Protein AF-A0A0R3SIW9-F1 (afdb_monomer_lite)

Foldseek 3Di:
DVVLVVVLVVLLLVLLVVLLVVQCVPPPQNVDSVSSSVVSVCLLVVVCPVSDDRDDPVSVVSSVVSSVVNVVSVCVVVVVVVVVVVVVVVVVVVVVVVVVCPVVVVVVVVVVVVVVCPDPPHPCPVSCVVVDPPDDDDDPPVVVVVVVVVVVVD

Radius of gyration: 38.05 Å; chains: 1; bounding box: 71×29×93 Å

Sequence (154 aa):
LFTTMYIGFLTLIFGSFLIFLVEKKDNRKIQSFADALWWGIITLCTVGYGDAVPKTWIGKIIAAFCAIAGISFFALPAGILGSGFALKVQQQQRQKHLIRRRVPAATLIQCMWRCYAADKKSTSVATWNIYRPQTFVEPVLVCKRLFYLYEFFL

InterPro domains:
  IPR003937 Potassium channel, voltage dependent, KCNQ [PTHR47735] (1-133)
  IPR013099 Potassium channel domain [PF07885] (9-82)

Secondary structure (DSSP, 8-state):
-HHHHHHHHHHHHHHHHHHHHHHTTT-TT--SHHHHHHHHHHHHTT----SS---SHHHHHHHHHHHHHHHHHHHHHHHHHHHHHHHHHHHHHHHHHHGGGHHHHHHHHHHHHHHHHTSTT---HHHHHTTS-SS---TTHHHHHHHHHHTT--

Organism: Hymenolepis diminuta (NCBI:txid6216)

pLDDT: mean 83.52, std 17.23, range [36.44, 97.31]

Structure (mmCIF, N/CA/C/O backbone):
data_AF-A0A0R3SIW9-F1
#
_entry.id   AF-A0A0R3SIW9-F1
#
loop_
_atom_site.group_PDB
_atom_site.id
_atom_site.type_symbol
_atom_site.label_atom_id
_atom_site.label_alt_id
_atom_site.label_comp_id
_atom_site.label_asym_id
_atom_site.label_entity_id
_atom_site.label_seq_id
_atom_site.pdbx_PDB_ins_code
_atom_site.Cartn_x
_atom_site.Cartn_y
_atom_site.Cartn_z
_atom_site.occupancy
_atom_site.B_iso_or_equiv
_atom_site.auth_seq_id
_atom_site.auth_comp_id
_atom_site.auth_asym_id
_atom_site.auth_atom_id
_atom_site.pdbx_PDB_model_num
ATOM 1 N N . LEU A 1 1 ? -3.052 -3.033 -9.993 1.00 90.25 1 LEU A N 1
ATOM 2 C CA . LEU A 1 1 ? -3.497 -1.751 -9.401 1.00 90.25 1 LEU A CA 1
ATOM 3 C C . LEU A 1 1 ? -4.997 -1.770 -9.119 1.00 90.25 1 LEU A C 1
ATOM 5 O O . LEU A 1 1 ? -5.355 -1.746 -7.954 1.00 90.25 1 LEU A O 1
ATOM 9 N N . PHE A 1 2 ? -5.868 -1.921 -10.125 1.00 92.50 2 PHE A N 1
ATOM 10 C CA . PHE A 1 2 ? -7.317 -2.047 -9.880 1.00 92.50 2 PHE A CA 1
ATOM 11 C C . PHE A 1 2 ? -7.685 -3.212 -8.950 1.00 92.50 2 PHE A C 1
ATOM 13 O O . PHE A 1 2 ? -8.472 -3.034 -8.032 1.00 92.50 2 PHE A O 1
ATOM 20 N N . THR A 1 3 ? -7.056 -4.377 -9.124 1.00 93.81 3 THR A N 1
ATOM 21 C CA . THR A 1 3 ? -7.268 -5.556 -8.267 1.00 93.81 3 THR A CA 1
ATOM 22 C C . THR A 1 3 ? -6.906 -5.304 -6.802 1.00 93.81 3 THR A C 1
ATOM 24 O O . THR A 1 3 ? -7.695 -5.595 -5.911 1.00 93.81 3 THR A O 1
ATOM 27 N N . THR A 1 4 ? -5.736 -4.715 -6.539 1.00 92.94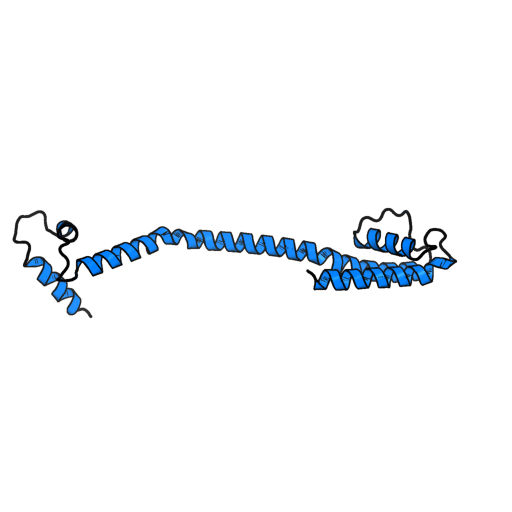 4 THR A N 1
ATOM 28 C CA . THR A 1 4 ? -5.272 -4.403 -5.178 1.00 92.94 4 THR A CA 1
ATOM 29 C C . THR A 1 4 ? -6.126 -3.316 -4.529 1.00 92.94 4 THR A C 1
ATOM 31 O O . THR A 1 4 ? -6.449 -3.429 -3.353 1.00 92.94 4 THR A O 1
ATOM 34 N N . MET A 1 5 ? -6.551 -2.303 -5.295 1.00 92.56 5 MET A N 1
ATOM 35 C CA . MET A 1 5 ? -7.478 -1.273 -4.809 1.00 92.56 5 MET A CA 1
ATOM 36 C C . MET A 1 5 ? -8.859 -1.852 -4.489 1.00 92.56 5 MET A C 1
ATOM 38 O O . MET A 1 5 ? -9.432 -1.510 -3.462 1.00 92.56 5 MET A O 1
ATOM 42 N N . TYR A 1 6 ? -9.370 -2.762 -5.322 1.00 95.38 6 TYR A N 1
ATOM 43 C CA . TYR A 1 6 ? -10.645 -3.438 -5.089 1.00 95.38 6 TYR A CA 1
ATOM 44 C C . TYR A 1 6 ? -10.618 -4.278 -3.803 1.00 95.38 6 TYR A C 1
ATOM 46 O O . TYR A 1 6 ? -11.473 -4.107 -2.938 1.00 95.38 6 TYR A O 1
ATOM 54 N N . ILE A 1 7 ? -9.595 -5.122 -3.628 1.00 95.38 7 ILE A N 1
ATOM 55 C CA . ILE A 1 7 ? -9.435 -5.951 -2.420 1.00 95.38 7 ILE A CA 1
ATOM 56 C C . ILE A 1 7 ? -9.215 -5.077 -1.174 1.00 95.38 7 ILE A C 1
ATOM 58 O O . ILE A 1 7 ? -9.797 -5.343 -0.120 1.00 95.38 7 ILE A O 1
ATOM 62 N N . GLY A 1 8 ? -8.420 -4.008 -1.292 1.00 95.00 8 GLY A N 1
ATOM 63 C CA . GLY A 1 8 ? -8.207 -3.045 -0.211 1.00 95.00 8 GLY A CA 1
ATOM 64 C C . GLY A 1 8 ? -9.506 -2.360 0.215 1.00 95.00 8 GLY A C 1
ATOM 65 O O . GLY A 1 8 ? -9.788 -2.272 1.408 1.00 95.00 8 GLY A O 1
ATOM 66 N N . PHE A 1 9 ? -10.336 -1.940 -0.743 1.00 95.19 9 PHE A N 1
ATOM 67 C CA . PHE A 1 9 ? -11.628 -1.316 -0.458 1.00 95.19 9 PHE A CA 1
ATOM 68 C C . PHE A 1 9 ? -12.612 -2.292 0.201 1.00 95.19 9 PHE A C 1
ATOM 70 O O . PHE A 1 9 ? -13.271 -1.932 1.172 1.00 95.19 9 PHE A O 1
ATOM 77 N N . LEU A 1 10 ? -12.668 -3.549 -0.253 1.00 95.94 10 LEU A N 1
ATOM 78 C CA . LEU A 1 10 ? -13.471 -4.586 0.408 1.00 95.94 10 LEU A CA 1
ATOM 79 C C . LEU A 1 10 ? -13.019 -4.828 1.854 1.00 95.94 10 LEU A C 1
ATOM 81 O O . LEU A 1 10 ? -13.854 -4.898 2.754 1.00 95.94 10 LEU A O 1
ATOM 85 N N . THR A 1 11 ? -11.705 -4.903 2.081 1.00 95.38 11 THR A N 1
ATOM 86 C CA . THR A 1 11 ? -11.123 -5.071 3.423 1.00 95.38 11 THR A CA 1
ATOM 87 C C . THR A 1 11 ? -11.463 -3.887 4.329 1.00 95.38 11 THR A C 1
ATOM 89 O O . THR A 1 11 ? -11.788 -4.093 5.495 1.00 95.38 11 THR A O 1
ATOM 92 N N . LEU A 1 12 ? -11.447 -2.661 3.796 1.00 96.12 12 LEU A N 1
ATOM 93 C CA . LEU A 1 12 ? -11.836 -1.445 4.513 1.00 96.12 12 LEU A CA 1
ATOM 94 C C . LEU A 1 12 ? -13.293 -1.513 4.968 1.00 96.12 12 LEU A C 1
ATOM 96 O O . LEU A 1 12 ? -13.568 -1.389 6.159 1.00 96.12 12 LEU A O 1
ATOM 100 N N . ILE A 1 13 ? -14.222 -1.748 4.038 1.00 97.06 13 ILE A N 1
ATOM 101 C CA . ILE A 1 13 ? -15.656 -1.775 4.348 1.00 97.06 13 ILE A CA 1
ATOM 102 C C . ILE A 1 13 ? -15.975 -2.900 5.339 1.00 97.06 13 ILE A C 1
ATOM 104 O O . ILE A 1 13 ? -16.675 -2.671 6.326 1.00 97.06 13 ILE A O 1
ATOM 108 N N . PHE A 1 14 ? -15.426 -4.096 5.115 1.00 96.81 14 PHE A N 1
ATOM 109 C CA . PHE A 1 14 ? -15.643 -5.244 5.992 1.00 96.81 14 PHE A CA 1
ATOM 110 C C . PHE A 1 14 ? -15.018 -5.043 7.382 1.00 96.81 14 PHE A C 1
ATOM 112 O O . PHE A 1 14 ? -15.686 -5.257 8.392 1.00 96.81 14 PHE A O 1
ATOM 119 N N . GLY A 1 15 ? -13.771 -4.570 7.455 1.00 95.94 15 GLY A N 1
ATOM 120 C CA . GLY A 1 15 ? -13.075 -4.310 8.717 1.00 95.94 15 GLY A CA 1
ATOM 121 C C . GLY A 1 15 ? -13.753 -3.221 9.551 1.00 95.94 15 GLY A C 1
ATOM 122 O O . GLY A 1 15 ? -13.984 -3.414 10.746 1.00 95.94 15 GLY A O 1
ATOM 123 N N . SER A 1 16 ? -14.158 -2.112 8.924 1.00 96.81 16 SER A N 1
ATOM 124 C CA . SER A 1 16 ? -14.924 -1.050 9.587 1.00 96.81 16 SER A CA 1
ATOM 125 C C . SER A 1 16 ? -16.289 -1.536 10.072 1.00 96.81 16 SER A C 1
ATOM 127 O O . SER A 1 16 ? -16.717 -1.155 11.160 1.00 96.81 16 SER A O 1
ATOM 129 N N . PHE A 1 17 ? -16.960 -2.415 9.323 1.00 97.19 17 PHE A N 1
ATOM 130 C CA . PHE A 1 17 ? -18.225 -3.005 9.757 1.00 97.19 17 PHE A CA 1
ATOM 131 C C . PHE A 1 17 ? -18.054 -3.911 10.985 1.00 97.19 17 PHE A C 1
ATOM 133 O O . PHE A 1 17 ? -18.813 -3.783 11.945 1.00 97.19 17 PHE A O 1
ATOM 140 N N . LEU A 1 18 ? -17.033 -4.776 11.006 1.00 96.69 18 LEU A N 1
ATOM 141 C CA . LEU A 1 18 ? -16.744 -5.620 12.171 1.00 96.69 18 LEU A CA 1
ATOM 142 C C . LEU A 1 18 ? -16.425 -4.789 13.419 1.00 96.69 18 LEU A C 1
ATOM 144 O O . LEU A 1 18 ? -16.939 -5.074 14.501 1.00 96.69 18 LEU A O 1
ATOM 148 N N . ILE A 1 19 ? -15.619 -3.737 13.268 1.00 96.62 19 ILE A N 1
ATOM 149 C CA . ILE A 1 19 ? -15.278 -2.838 14.375 1.00 96.62 19 ILE A CA 1
ATOM 150 C C . ILE A 1 19 ? -16.502 -2.078 14.865 1.00 96.62 19 ILE A C 1
ATOM 152 O O . ILE A 1 19 ? -16.707 -1.991 16.072 1.00 96.62 19 ILE A O 1
ATOM 156 N N . PHE A 1 20 ? -17.358 -1.605 13.961 1.00 96.75 20 PHE A N 1
ATOM 157 C CA . PHE A 1 20 ? -18.630 -1.002 14.335 1.00 96.75 20 PHE A CA 1
ATOM 158 C C . PHE A 1 20 ? -19.483 -1.959 15.180 1.00 96.75 20 PHE A C 1
ATOM 160 O O . PHE A 1 20 ? -19.964 -1.563 16.237 1.00 96.75 20 PHE A O 1
ATOM 167 N N . LEU A 1 21 ? -19.639 -3.223 14.771 1.00 95.88 21 LEU A N 1
ATOM 168 C CA . LEU A 1 21 ? -20.452 -4.190 15.517 1.00 95.88 21 LEU A CA 1
ATOM 169 C C . LEU A 1 21 ? -19.932 -4.447 16.935 1.00 95.88 21 LEU A C 1
ATOM 171 O O . LEU A 1 21 ? -20.734 -4.573 17.862 1.00 95.88 21 LEU A O 1
ATOM 175 N N . VAL A 1 22 ? -18.611 -4.519 17.100 1.00 95.88 22 VAL A N 1
ATOM 176 C CA . VAL A 1 22 ? -17.983 -4.816 18.394 1.00 95.88 22 VAL A CA 1
ATOM 177 C C . VAL A 1 22 ? -17.916 -3.579 19.292 1.00 95.88 22 VAL A C 1
ATOM 179 O O . VAL A 1 22 ? -18.150 -3.680 20.490 1.00 95.88 22 VAL A O 1
ATOM 182 N N . GLU A 1 23 ? -17.638 -2.402 18.736 1.00 95.06 23 GLU A N 1
ATOM 183 C CA . GLU A 1 23 ? -17.366 -1.194 19.523 1.00 95.06 23 GLU A CA 1
ATOM 184 C C . GLU A 1 23 ? -18.599 -0.314 19.762 1.00 95.06 23 GLU A C 1
ATOM 186 O O . GLU A 1 23 ? -18.581 0.487 20.696 1.00 95.06 23 GLU A O 1
ATOM 191 N N . LYS A 1 24 ? -19.688 -0.465 18.990 1.00 93.81 24 LYS A N 1
ATOM 192 C CA . LYS A 1 24 ? -20.868 0.423 19.064 1.00 93.81 24 LYS A CA 1
ATOM 193 C C . LYS A 1 24 ? -21.449 0.577 20.473 1.00 93.81 24 LYS A C 1
ATOM 195 O O . LYS A 1 24 ? -21.999 1.628 20.794 1.00 93.81 24 LYS A O 1
ATOM 200 N N . LYS A 1 25 ? -21.384 -0.470 21.303 1.00 90.56 25 LYS A N 1
ATOM 201 C CA . LYS A 1 25 ? -21.956 -0.458 22.661 1.00 90.56 25 LYS A CA 1
ATOM 202 C C . LYS A 1 25 ? -21.014 0.149 23.702 1.00 90.56 25 LYS A C 1
ATOM 204 O O . LYS A 1 25 ? -21.476 0.859 24.590 1.00 90.56 25 LYS A O 1
ATOM 209 N N . ASP A 1 26 ? -19.714 -0.095 23.568 1.00 90.44 26 ASP A N 1
ATOM 210 C CA . ASP A 1 26 ? -18.721 0.223 24.601 1.00 90.44 26 ASP A CA 1
ATOM 211 C C . ASP A 1 26 ? -17.944 1.520 24.315 1.00 90.44 26 ASP A C 1
ATOM 213 O O . ASP A 1 26 ? -17.284 2.082 25.197 1.00 90.44 26 ASP A O 1
ATOM 217 N N . ASN A 1 27 ? -18.019 2.038 23.086 1.00 92.19 27 ASN A N 1
ATOM 218 C CA . A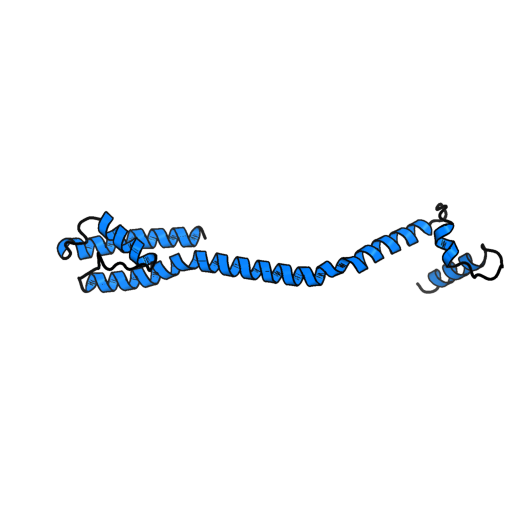SN A 1 27 ? -17.194 3.145 22.631 1.00 92.19 27 ASN A CA 1
ATOM 219 C C . ASN A 1 27 ? -18.015 4.330 22.120 1.00 92.19 27 ASN A C 1
ATOM 221 O O . ASN A 1 27 ? -18.499 4.356 20.993 1.00 92.19 27 ASN A O 1
ATOM 225 N N . ARG A 1 28 ? -18.071 5.399 22.923 1.00 91.75 28 ARG A N 1
ATOM 226 C CA . ARG A 1 28 ? -18.756 6.648 22.543 1.00 91.75 28 ARG A CA 1
ATOM 227 C C . ARG A 1 28 ? -18.156 7.352 21.322 1.00 91.75 28 ARG A C 1
ATOM 229 O O . ARG A 1 28 ? -18.799 8.250 20.802 1.00 91.75 28 ARG A O 1
ATOM 236 N N . LYS A 1 29 ? -16.943 6.988 20.895 1.00 92.88 29 LYS A N 1
ATOM 237 C CA . LYS A 1 29 ? -16.294 7.577 19.715 1.00 92.88 29 LYS A CA 1
ATOM 238 C C . LYS A 1 29 ? -16.622 6.846 18.410 1.00 92.88 29 LYS A C 1
ATOM 240 O O . LYS A 1 29 ? -16.299 7.355 17.349 1.00 92.88 29 LYS A O 1
ATOM 245 N N . ILE A 1 30 ? -17.226 5.659 18.492 1.00 93.75 30 ILE A N 1
ATOM 246 C CA . ILE A 1 30 ? -17.620 4.841 17.340 1.00 93.75 30 ILE A CA 1
ATOM 247 C C . ILE A 1 30 ? -19.112 4.527 17.504 1.00 93.75 30 ILE A C 1
ATOM 249 O O . ILE A 1 30 ? -19.480 3.443 17.952 1.00 93.75 30 ILE A O 1
ATOM 253 N N . GLN A 1 31 ? -19.983 5.497 17.207 1.00 92.06 31 GLN A N 1
ATOM 254 C CA . GLN A 1 31 ? -21.437 5.339 17.392 1.00 92.06 31 GLN A CA 1
ATOM 255 C C . GLN A 1 31 ? -22.172 5.043 16.090 1.00 92.06 31 GLN A C 1
ATOM 257 O O . GLN A 1 31 ? -23.199 4.356 16.093 1.00 92.06 31 GLN A O 1
ATOM 262 N N . SER A 1 32 ? -21.645 5.546 14.979 1.00 95.00 32 SER A N 1
ATOM 263 C CA . SER A 1 32 ? -22.166 5.337 13.638 1.00 95.00 32 SER A CA 1
ATOM 264 C C . SER A 1 32 ? -21.203 4.498 12.797 1.00 95.00 32 SER A C 1
ATOM 266 O O . SER A 1 32 ? -20.010 4.386 13.086 1.00 95.00 32 SER A O 1
ATOM 268 N N . PHE A 1 33 ? -21.720 3.911 11.716 1.00 95.81 33 PHE A N 1
ATOM 269 C CA . PHE A 1 33 ? -20.868 3.234 10.739 1.00 95.81 33 PHE A CA 1
ATOM 270 C C . PHE A 1 33 ? -19.875 4.209 10.082 1.00 95.81 33 PHE A C 1
ATOM 272 O O . PHE A 1 33 ? -18.754 3.817 9.771 1.00 95.81 33 PHE A O 1
ATOM 279 N N . ALA A 1 34 ? -20.251 5.485 9.932 1.00 96.69 34 ALA A N 1
ATOM 280 C CA . ALA A 1 34 ? -19.373 6.519 9.393 1.00 96.69 34 ALA A CA 1
ATOM 281 C C . ALA A 1 34 ? -18.132 6.743 10.276 1.00 96.69 34 ALA A C 1
ATOM 283 O O . ALA A 1 34 ? -17.032 6.856 9.743 1.00 96.69 34 ALA A O 1
ATOM 284 N N . ASP A 1 35 ? -18.277 6.703 11.605 1.00 95.88 35 ASP A N 1
ATOM 285 C CA . ASP A 1 35 ? -17.149 6.847 12.541 1.00 95.88 35 ASP A CA 1
ATOM 286 C C . ASP A 1 35 ? -16.172 5.665 12.435 1.00 95.88 35 ASP A C 1
ATOM 288 O O . ASP A 1 35 ? -14.952 5.833 12.442 1.00 95.88 35 ASP A O 1
ATOM 292 N N . ALA A 1 36 ? -16.703 4.446 12.289 1.00 96.19 36 ALA A N 1
ATOM 293 C CA . ALA A 1 36 ? -15.886 3.249 12.089 1.00 96.19 36 ALA A CA 1
ATOM 294 C C . ALA A 1 36 ? -15.188 3.243 10.718 1.00 96.19 36 ALA A C 1
ATOM 296 O O . ALA A 1 36 ? -14.075 2.727 10.574 1.00 96.19 36 ALA A O 1
ATOM 297 N N . LEU A 1 37 ? -15.835 3.816 9.701 1.00 97.00 37 LEU A N 1
ATOM 298 C CA . LEU A 1 37 ? -15.275 3.982 8.363 1.00 97.00 37 LEU A CA 1
ATOM 299 C C . LEU A 1 37 ? -14.163 5.038 8.356 1.00 97.00 37 LEU A C 1
ATOM 301 O O . LEU A 1 37 ? -13.108 4.799 7.770 1.00 97.00 37 LEU A O 1
ATOM 305 N N . TRP A 1 38 ? -14.343 6.144 9.083 1.00 96.94 38 TRP A N 1
ATOM 306 C CA . TRP A 1 38 ? -13.299 7.142 9.328 1.00 96.94 38 TRP A CA 1
ATOM 307 C C . TRP A 1 38 ? -12.072 6.524 10.004 1.00 96.94 38 TRP A C 1
ATOM 309 O O . TRP A 1 38 ? -10.958 6.641 9.488 1.00 96.94 38 TRP A O 1
ATOM 319 N N . TRP A 1 39 ? -12.278 5.777 11.094 1.00 96.44 39 TRP A N 1
ATOM 320 C CA . TRP A 1 39 ? -11.202 5.039 11.757 1.00 96.44 39 TRP A CA 1
ATOM 321 C C . TRP A 1 39 ? -10.476 4.085 10.794 1.00 96.44 39 TRP A C 1
ATOM 323 O O . TRP A 1 39 ? -9.242 4.046 10.772 1.00 96.44 39 TRP A O 1
ATOM 333 N N . GLY A 1 40 ? -11.229 3.349 9.970 1.00 96.12 40 GLY A N 1
ATOM 334 C CA . GLY A 1 40 ? -10.687 2.424 8.976 1.00 96.12 40 GLY A CA 1
ATOM 335 C C . GLY A 1 40 ? -9.797 3.126 7.950 1.00 96.12 40 GLY A C 1
ATOM 336 O O . GLY A 1 40 ? -8.668 2.694 7.733 1.00 96.12 40 GLY A O 1
ATOM 337 N N . ILE A 1 41 ? -10.251 4.245 7.375 1.00 96.31 41 ILE A N 1
ATOM 338 C CA . ILE A 1 41 ? -9.467 5.045 6.416 1.00 96.31 41 ILE A CA 1
ATOM 339 C C . ILE A 1 41 ? -8.162 5.539 7.053 1.00 96.31 41 ILE A C 1
ATOM 341 O O . ILE A 1 41 ? -7.086 5.325 6.498 1.00 96.31 41 ILE A O 1
ATOM 345 N N . ILE A 1 42 ? -8.240 6.171 8.227 1.00 96.31 42 ILE A N 1
ATOM 346 C CA . ILE A 1 42 ? -7.075 6.745 8.920 1.00 96.31 42 ILE A CA 1
ATOM 347 C C . ILE A 1 42 ? -6.065 5.668 9.330 1.00 96.31 42 ILE A C 1
ATOM 349 O O . ILE A 1 42 ? -4.855 5.904 9.276 1.00 96.31 42 ILE A O 1
ATOM 353 N N . THR A 1 43 ? -6.543 4.477 9.688 1.00 95.19 43 THR A N 1
ATOM 354 C CA . THR A 1 43 ? -5.694 3.330 10.038 1.00 95.19 43 THR A CA 1
ATOM 355 C C . THR A 1 43 ? -5.034 2.717 8.802 1.00 95.19 43 THR A C 1
ATOM 357 O O . THR A 1 43 ? -3.827 2.484 8.806 1.00 95.19 43 THR A O 1
ATOM 360 N N . LEU A 1 44 ? -5.788 2.494 7.722 1.00 93.81 44 LEU A N 1
ATOM 361 C CA . LEU A 1 44 ? -5.277 1.883 6.488 1.00 93.81 44 LEU A CA 1
ATOM 362 C C . LEU A 1 44 ? -4.298 2.780 5.737 1.00 93.81 44 LEU A C 1
ATOM 364 O O . LEU A 1 44 ? -3.325 2.289 5.170 1.00 93.81 44 LEU A O 1
ATOM 368 N N . CYS A 1 45 ? -4.521 4.092 5.780 1.00 93.31 45 CYS A N 1
ATOM 369 C CA . CYS A 1 45 ? -3.585 5.083 5.260 1.00 93.31 45 CYS A CA 1
ATOM 370 C C . CYS A 1 45 ? -2.387 5.317 6.193 1.00 93.31 45 CYS A C 1
ATOM 372 O O . CYS A 1 45 ? -1.561 6.181 5.907 1.00 93.31 45 CYS A O 1
ATOM 374 N N . THR A 1 46 ? -2.275 4.582 7.306 1.00 94.62 46 THR A N 1
ATOM 375 C CA . THR A 1 46 ? -1.195 4.707 8.300 1.00 94.62 46 THR A CA 1
ATOM 376 C C . THR A 1 46 ? -1.048 6.116 8.895 1.00 94.62 46 THR A C 1
ATOM 378 O O . THR A 1 46 ? 0.027 6.485 9.355 1.00 94.62 46 THR A O 1
ATOM 381 N N . VAL A 1 47 ? -2.128 6.910 8.902 1.00 96.06 47 VAL A N 1
ATOM 382 C CA . VAL A 1 47 ? -2.139 8.279 9.449 1.00 96.06 47 VAL A CA 1
ATOM 383 C C . VAL A 1 47 ? -2.250 8.243 10.973 1.00 96.06 47 VAL A C 1
ATOM 385 O O . VAL A 1 47 ? -1.454 8.866 11.665 1.00 96.06 47 VAL A O 1
ATOM 388 N N . GLY A 1 48 ? -3.224 7.491 11.499 1.00 95.00 48 GLY A N 1
ATOM 389 C CA . GLY A 1 48 ? -3.324 7.185 12.929 1.00 95.00 48 GLY A CA 1
ATOM 390 C C . GLY A 1 48 ? -3.514 8.385 13.868 1.00 95.00 48 GLY A C 1
ATOM 391 O O . GLY A 1 48 ? -2.799 8.484 14.858 1.00 95.00 48 GLY A O 1
ATOM 392 N N . TYR A 1 49 ? -4.495 9.263 13.620 1.00 95.31 49 TYR A N 1
ATOM 393 C CA . TYR A 1 49 ? -4.757 10.431 14.485 1.00 95.31 49 TYR A CA 1
ATOM 394 C C . TYR A 1 49 ? -5.038 10.091 15.959 1.00 95.31 49 TYR A C 1
ATOM 396 O O . TYR A 1 49 ? -4.783 10.912 16.838 1.00 95.31 49 TYR A O 1
ATOM 404 N N . GLY A 1 50 ? -5.572 8.897 16.244 1.00 93.50 50 GLY A N 1
ATOM 405 C CA . GLY A 1 50 ? -5.892 8.457 17.608 1.00 93.50 50 GLY A CA 1
ATOM 406 C C . GLY A 1 50 ? -7.150 9.105 18.203 1.00 93.50 50 GLY A C 1
ATOM 407 O O . GLY A 1 50 ? -7.459 8.914 19.382 1.00 93.50 50 GLY A O 1
ATOM 408 N N . ASP A 1 51 ? -7.903 9.848 17.394 1.00 93.81 51 ASP A N 1
ATOM 409 C CA . ASP A 1 51 ? -9.174 10.466 17.748 1.00 93.81 51 ASP A CA 1
ATOM 410 C C . ASP A 1 51 ? -10.238 9.407 18.044 1.00 93.81 51 ASP A C 1
ATOM 412 O O . ASP A 1 51 ? -10.845 9.477 19.109 1.00 93.81 51 ASP A O 1
ATOM 416 N N . ALA A 1 52 ? -10.389 8.383 17.205 1.00 92.69 52 ALA A N 1
ATOM 417 C CA . ALA A 1 52 ? -11.217 7.202 17.450 1.00 92.69 52 ALA A CA 1
ATOM 418 C C . ALA A 1 52 ? -10.342 5.940 17.437 1.00 92.69 52 ALA A C 1
ATOM 420 O O . ALA A 1 52 ? -9.525 5.763 16.543 1.00 92.69 52 ALA A O 1
ATOM 421 N N . VAL A 1 53 ? -10.488 5.063 18.435 1.00 94.81 53 VAL A N 1
ATOM 422 C CA . VAL A 1 53 ? -9.737 3.797 18.534 1.00 94.81 53 VAL A CA 1
ATOM 423 C C . VAL A 1 53 ? -10.590 2.720 19.206 1.00 94.81 53 VAL A C 1
ATOM 425 O O . VAL A 1 53 ? -11.331 3.060 20.137 1.00 94.81 53 VAL A O 1
ATOM 428 N N . PRO A 1 54 ? -10.490 1.443 18.790 1.00 94.44 54 PRO A N 1
ATOM 429 C CA . PRO A 1 54 ? -11.186 0.344 19.448 1.00 94.44 54 PRO A CA 1
ATOM 430 C C . PRO A 1 54 ? -10.666 0.149 20.878 1.00 94.44 54 PRO A C 1
ATOM 432 O O . PRO A 1 54 ? -9.456 0.086 21.125 1.00 94.44 54 PRO A O 1
ATOM 435 N N . LYS A 1 55 ? -11.585 0.077 21.840 1.00 94.12 55 LYS A N 1
ATOM 436 C CA . LYS A 1 55 ? -11.273 -0.048 23.268 1.00 94.12 55 LYS A CA 1
ATOM 437 C C . LYS A 1 55 ? -11.413 -1.478 23.765 1.00 94.12 55 LYS A C 1
ATOM 439 O O . LYS A 1 55 ? -10.641 -1.878 24.640 1.00 94.12 55 LYS A O 1
ATOM 444 N N . THR A 1 56 ? -12.359 -2.232 23.216 1.00 95.81 56 THR A N 1
ATOM 445 C CA . THR A 1 56 ? -12.634 -3.606 23.632 1.00 95.81 56 THR A CA 1
ATOM 446 C C . THR A 1 56 ? -11.473 -4.524 23.253 1.00 95.81 56 THR A C 1
ATOM 448 O O . THR A 1 56 ? -10.773 -4.313 22.260 1.00 95.81 56 THR A O 1
ATOM 451 N N . TRP A 1 57 ? -11.250 -5.572 24.048 1.00 95.50 57 TRP A N 1
ATOM 452 C CA . TRP A 1 57 ? -10.202 -6.556 23.762 1.00 95.50 57 TRP A CA 1
ATOM 453 C C . TRP A 1 57 ? -10.420 -7.246 22.408 1.00 95.50 57 TRP A C 1
ATOM 455 O O . TRP A 1 57 ? -9.500 -7.364 21.602 1.00 95.50 57 TRP A O 1
ATOM 465 N N . ILE A 1 58 ? -11.669 -7.626 22.128 1.00 95.50 58 ILE A N 1
ATOM 466 C CA . ILE A 1 58 ? -12.071 -8.275 20.876 1.00 95.50 58 ILE A CA 1
ATOM 467 C C . ILE A 1 58 ? -11.882 -7.318 19.691 1.00 95.50 58 ILE A C 1
ATOM 469 O O . ILE A 1 58 ? -11.315 -7.709 18.670 1.00 95.50 58 ILE A O 1
ATOM 473 N N . GLY A 1 59 ? -12.281 -6.051 19.842 1.00 95.50 59 GLY A N 1
ATOM 474 C CA . GLY A 1 59 ? -12.108 -5.021 18.820 1.00 95.50 59 GLY A CA 1
ATOM 475 C C . GLY A 1 59 ? -10.640 -4.792 18.474 1.00 95.50 59 GLY A C 1
ATOM 476 O O . GLY A 1 59 ? -10.303 -4.681 17.300 1.00 95.50 59 GLY A O 1
ATOM 477 N N . LYS A 1 60 ? -9.739 -4.814 19.463 1.00 96.12 60 LYS A N 1
ATOM 478 C CA . LYS A 1 60 ? -8.289 -4.698 19.231 1.00 96.12 60 LYS A CA 1
ATOM 479 C C . LYS A 1 60 ? -7.714 -5.868 18.434 1.00 96.12 60 LYS A C 1
ATOM 481 O O . LYS A 1 60 ? -6.899 -5.636 17.546 1.00 96.12 60 LYS A O 1
ATOM 486 N N . ILE A 1 61 ? -8.145 -7.100 18.712 1.00 97.31 61 ILE A N 1
ATOM 487 C CA . ILE A 1 61 ? -7.702 -8.281 17.954 1.00 97.31 61 ILE A CA 1
ATOM 488 C C . ILE A 1 61 ? -8.159 -8.170 16.496 1.00 97.31 61 ILE A C 1
ATOM 490 O O . ILE A 1 61 ? -7.347 -8.301 15.581 1.00 97.31 61 ILE A O 1
ATOM 494 N N . ILE A 1 62 ? -9.441 -7.869 16.272 1.00 95.62 62 ILE A N 1
ATOM 495 C CA . ILE A 1 62 ? -9.998 -7.706 14.922 1.00 95.62 62 ILE A CA 1
ATOM 496 C C . ILE A 1 62 ? -9.296 -6.563 14.184 1.00 95.62 62 ILE A C 1
ATOM 498 O O . ILE A 1 62 ? -8.901 -6.727 13.029 1.00 95.62 62 ILE A O 1
ATOM 502 N N . ALA A 1 63 ? -9.096 -5.429 14.858 1.00 95.38 63 ALA A N 1
ATOM 503 C CA . ALA A 1 63 ? -8.404 -4.277 14.302 1.00 95.38 63 ALA A CA 1
ATOM 504 C C . ALA A 1 63 ? -6.969 -4.611 13.897 1.00 95.38 63 ALA A C 1
ATOM 506 O O . ALA A 1 63 ? -6.550 -4.202 12.819 1.00 95.38 63 ALA A O 1
ATOM 507 N N . ALA A 1 64 ? -6.234 -5.378 14.707 1.00 96.25 64 ALA A N 1
ATOM 508 C CA . ALA A 1 64 ? -4.869 -5.785 14.389 1.00 96.25 64 ALA A CA 1
ATOM 509 C C . ALA A 1 64 ? -4.811 -6.637 13.110 1.00 96.25 64 ALA A C 1
ATOM 511 O O . ALA A 1 64 ? -4.030 -6.334 12.208 1.00 96.25 64 ALA A O 1
ATOM 512 N N . PHE A 1 65 ? -5.680 -7.647 12.981 1.00 95.44 65 PHE A N 1
ATOM 513 C CA . PHE A 1 65 ? -5.752 -8.463 11.763 1.00 95.44 65 PHE A CA 1
ATOM 514 C C . PHE A 1 65 ? -6.164 -7.639 10.536 1.00 95.44 65 PHE A C 1
ATOM 516 O O . PHE A 1 65 ? -5.536 -7.750 9.480 1.00 95.44 65 PHE A O 1
ATOM 523 N N . CYS A 1 66 ? -7.176 -6.776 10.676 1.00 94.44 66 CYS A N 1
ATOM 524 C CA . CYS A 1 66 ? -7.633 -5.907 9.590 1.00 94.44 66 CYS A CA 1
ATOM 525 C C . CYS A 1 66 ? -6.557 -4.896 9.171 1.00 94.44 66 CYS A C 1
ATOM 527 O O . CYS A 1 66 ? -6.395 -4.649 7.978 1.00 94.44 66 CYS A O 1
ATOM 529 N N . ALA A 1 67 ? -5.801 -4.341 10.123 1.00 94.50 67 ALA A N 1
ATOM 530 C CA . ALA A 1 67 ? -4.718 -3.403 9.850 1.00 94.50 67 ALA A CA 1
ATOM 531 C C . ALA A 1 67 ? -3.582 -4.081 9.078 1.00 94.50 67 ALA A C 1
ATOM 533 O O . ALA A 1 67 ? -3.168 -3.565 8.044 1.00 94.50 67 ALA A O 1
ATOM 534 N N . ILE A 1 68 ? -3.128 -5.263 9.513 1.00 95.00 68 ILE A N 1
ATOM 535 C CA . ILE A 1 68 ? -2.069 -6.011 8.814 1.00 95.00 68 ILE A CA 1
ATOM 536 C C . ILE A 1 68 ? -2.492 -6.320 7.373 1.00 95.00 68 ILE A C 1
ATOM 538 O O . ILE A 1 68 ? -1.744 -6.040 6.432 1.00 95.00 68 ILE A O 1
ATOM 542 N N . ALA A 1 69 ? -3.703 -6.855 7.188 1.00 93.44 69 ALA A N 1
ATOM 543 C CA . ALA A 1 69 ? -4.207 -7.196 5.863 1.00 93.44 69 ALA A CA 1
ATOM 544 C C . ALA A 1 69 ? -4.380 -5.944 4.987 1.00 93.44 69 ALA A C 1
ATOM 546 O O . ALA A 1 69 ? -3.875 -5.877 3.867 1.00 93.44 69 ALA A O 1
ATOM 547 N N . GLY A 1 70 ? -5.069 -4.928 5.498 1.00 92.88 70 GLY A N 1
ATOM 548 C CA . GLY A 1 70 ? -5.450 -3.771 4.706 1.00 92.88 70 GLY A CA 1
ATOM 549 C C . GLY A 1 70 ? -4.293 -2.821 4.383 1.00 92.88 70 GLY A C 1
ATOM 550 O O . GLY A 1 70 ? -4.220 -2.353 3.246 1.00 92.88 70 GLY A O 1
ATOM 551 N N . ILE A 1 71 ? -3.349 -2.598 5.309 1.00 95.25 71 ILE A N 1
ATOM 552 C CA . ILE A 1 71 ? -2.126 -1.815 5.038 1.00 95.25 71 ILE A CA 1
ATOM 553 C C . ILE A 1 71 ? -1.314 -2.490 3.928 1.00 95.25 71 ILE A C 1
ATOM 555 O O . ILE A 1 71 ? -0.856 -1.818 3.003 1.00 95.25 71 ILE A O 1
ATOM 559 N N . SER A 1 72 ? -1.202 -3.824 3.958 1.00 94.19 72 SER A N 1
ATOM 560 C CA . SER A 1 72 ? -0.506 -4.578 2.911 1.00 94.19 72 SER A CA 1
ATOM 561 C C . SER A 1 72 ? -1.104 -4.300 1.528 1.00 94.19 72 SER A C 1
ATOM 563 O O . SER A 1 72 ? -0.370 -3.981 0.595 1.00 94.19 72 SER A O 1
ATOM 565 N N . PHE A 1 73 ? -2.434 -4.339 1.380 1.00 93.19 73 PHE A N 1
ATOM 566 C CA . PHE A 1 73 ? -3.083 -4.075 0.090 1.00 93.19 73 PHE A CA 1
ATOM 567 C C . PHE A 1 73 ? -3.010 -2.608 -0.353 1.00 93.19 73 PHE A C 1
ATOM 569 O O . PHE A 1 73 ? -2.854 -2.354 -1.550 1.00 93.19 73 PHE A O 1
ATOM 576 N N . PHE A 1 74 ? -3.082 -1.652 0.577 1.00 91.50 74 PHE A N 1
ATOM 577 C CA . PHE A 1 74 ? -2.977 -0.219 0.269 1.00 91.50 74 PHE A CA 1
ATOM 578 C C . PHE A 1 74 ? -1.548 0.227 -0.075 1.00 91.50 74 PHE A C 1
ATOM 580 O O . PHE A 1 74 ? -1.378 1.175 -0.841 1.00 91.50 74 PHE A O 1
ATOM 587 N N . ALA A 1 75 ? -0.521 -0.481 0.403 1.00 93.62 75 ALA A N 1
ATOM 588 C CA . ALA A 1 75 ? 0.876 -0.211 0.056 1.00 93.62 75 ALA A CA 1
ATOM 589 C C . ALA A 1 75 ? 1.262 -0.707 -1.356 1.00 93.62 75 ALA A C 1
ATOM 591 O O . ALA A 1 75 ? 2.141 -0.133 -2.009 1.00 93.62 75 ALA A O 1
ATOM 592 N N . LEU A 1 76 ? 0.598 -1.752 -1.869 1.00 94.50 76 LEU A N 1
ATOM 593 C CA . LEU A 1 76 ? 0.939 -2.374 -3.157 1.00 94.50 76 LEU A CA 1
ATOM 594 C C . LEU A 1 76 ? 0.866 -1.430 -4.371 1.00 94.50 76 LEU A C 1
ATOM 596 O O . LEU A 1 76 ? 1.782 -1.491 -5.189 1.00 94.50 76 LEU A O 1
ATOM 600 N N . PRO A 1 77 ? -0.148 -0.557 -4.546 1.00 92.19 77 PRO A N 1
ATOM 601 C CA . PRO A 1 77 ? -0.180 0.393 -5.657 1.00 92.19 77 PRO A CA 1
ATOM 602 C C . PRO A 1 77 ? 1.085 1.253 -5.758 1.00 92.19 77 PRO A C 1
ATOM 604 O O . PRO A 1 77 ? 1.651 1.368 -6.845 1.00 92.19 77 PRO A O 1
ATOM 607 N N . ALA A 1 78 ? 1.565 1.792 -4.633 1.00 93.12 78 ALA A N 1
ATOM 608 C CA . ALA A 1 78 ? 2.794 2.581 -4.594 1.00 93.12 78 ALA A CA 1
ATOM 609 C C . ALA A 1 78 ? 4.021 1.727 -4.962 1.00 93.12 78 ALA A C 1
ATOM 611 O O . ALA A 1 78 ? 4.840 2.146 -5.781 1.00 93.12 78 ALA A O 1
ATOM 612 N N . GLY A 1 79 ? 4.109 0.498 -4.439 1.00 94.94 79 GLY A N 1
ATOM 613 C CA . GLY A 1 79 ? 5.191 -0.440 -4.762 1.00 94.94 79 GLY A CA 1
ATOM 614 C C . GLY A 1 79 ? 5.215 -0.879 -6.233 1.00 94.94 79 GLY A C 1
ATOM 615 O O . GLY A 1 79 ? 6.279 -0.927 -6.856 1.00 94.94 79 GLY A O 1
ATOM 616 N N . ILE A 1 80 ? 4.049 -1.148 -6.828 1.00 94.88 80 ILE A N 1
ATOM 617 C CA . ILE A 1 80 ? 3.912 -1.524 -8.246 1.00 94.88 80 ILE A CA 1
ATOM 618 C C . ILE A 1 80 ? 4.332 -0.361 -9.148 1.00 94.88 80 ILE A C 1
ATOM 620 O O . ILE A 1 80 ? 5.059 -0.564 -10.119 1.00 94.88 80 ILE A O 1
ATOM 624 N N . LEU A 1 81 ? 3.911 0.864 -8.827 1.00 95.38 81 LEU A N 1
ATOM 625 C CA . LEU A 1 81 ? 4.312 2.043 -9.592 1.00 95.38 81 LEU A CA 1
ATOM 626 C C . LEU A 1 81 ? 5.817 2.301 -9.460 1.00 95.38 81 LEU A C 1
ATOM 628 O O . LEU A 1 81 ? 6.492 2.471 -10.474 1.00 95.38 81 LEU A O 1
ATOM 632 N N . GLY A 1 82 ? 6.363 2.258 -8.241 1.00 95.62 82 GLY A N 1
ATOM 633 C CA . GLY A 1 82 ? 7.792 2.462 -7.990 1.00 95.62 82 GLY A CA 1
ATOM 634 C C . GLY A 1 82 ? 8.675 1.452 -8.727 1.00 95.62 82 GLY A C 1
ATOM 635 O O . GLY A 1 82 ? 9.610 1.837 -9.432 1.00 95.62 82 GLY A O 1
ATOM 636 N N . SER A 1 83 ? 8.337 0.163 -8.641 1.00 95.44 83 SER A N 1
ATOM 637 C CA . SER A 1 83 ? 9.046 -0.896 -9.373 1.00 95.44 83 SER A CA 1
ATOM 638 C C . SER A 1 83 ? 8.882 -0.769 -10.891 1.00 95.44 83 SER A C 1
ATOM 640 O O . SER A 1 83 ? 9.857 -0.929 -11.625 1.00 95.44 83 SER A O 1
ATOM 642 N N . GLY A 1 84 ? 7.693 -0.400 -11.378 1.00 94.06 84 GLY A N 1
ATOM 643 C CA . GLY A 1 84 ? 7.446 -0.143 -12.797 1.00 94.06 84 GLY A CA 1
ATOM 644 C C . GLY A 1 84 ? 8.317 0.985 -13.358 1.00 94.06 84 GLY A C 1
ATOM 645 O O . GLY A 1 84 ? 8.919 0.833 -14.425 1.00 94.06 84 GLY A O 1
ATOM 646 N N . PHE A 1 85 ? 8.452 2.094 -12.623 1.00 95.31 85 PHE 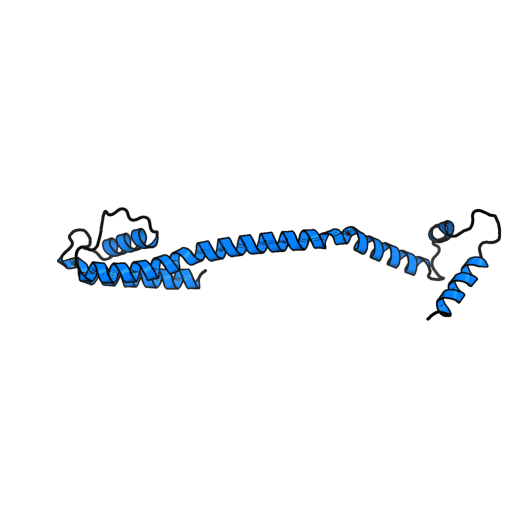A N 1
ATOM 647 C CA . PHE A 1 85 ? 9.349 3.186 -13.007 1.00 95.31 85 PHE A CA 1
ATOM 648 C C . PHE A 1 85 ? 10.817 2.756 -12.985 1.00 95.31 85 PHE A C 1
ATOM 650 O O . PHE A 1 85 ? 11.534 3.015 -13.954 1.00 95.31 85 PHE A O 1
ATOM 657 N N . ALA A 1 86 ? 11.255 2.048 -11.941 1.00 94.12 86 ALA A N 1
ATOM 658 C CA . ALA A 1 86 ? 12.623 1.543 -11.846 1.00 94.12 86 ALA A CA 1
ATOM 659 C C . ALA A 1 86 ? 12.979 0.615 -13.025 1.00 94.12 86 ALA A C 1
ATOM 661 O O . ALA A 1 86 ? 14.019 0.788 -13.667 1.00 94.12 86 ALA A O 1
ATOM 662 N N . LEU A 1 87 ? 12.082 -0.312 -13.379 1.00 94.12 87 LEU A N 1
ATOM 663 C CA . LEU A 1 87 ? 12.257 -1.215 -14.519 1.00 94.12 87 LEU A CA 1
ATOM 664 C C . LEU A 1 87 ? 12.323 -0.457 -15.847 1.00 94.12 87 LEU A C 1
ATOM 666 O O . LEU A 1 87 ? 13.192 -0.745 -16.673 1.00 94.12 87 LEU A O 1
ATOM 670 N N . LYS A 1 88 ? 11.449 0.536 -16.054 1.00 92.25 88 LYS A N 1
ATOM 671 C CA . LYS A 1 88 ? 11.452 1.355 -17.274 1.00 92.25 88 LYS A CA 1
ATOM 672 C C . LYS A 1 88 ? 12.754 2.145 -17.418 1.00 92.25 88 LYS A C 1
ATOM 674 O O . LYS A 1 88 ? 13.322 2.184 -18.510 1.00 92.25 88 LYS A O 1
ATOM 679 N N . VAL A 1 89 ? 13.262 2.721 -16.329 1.00 93.00 89 VAL A N 1
ATOM 680 C CA . VAL A 1 89 ? 14.555 3.428 -16.315 1.00 93.00 89 VAL A CA 1
ATOM 681 C C . VAL A 1 89 ? 15.701 2.469 -16.642 1.00 93.00 89 VAL A C 1
ATOM 683 O O . VAL A 1 89 ? 16.525 2.768 -17.510 1.00 93.00 89 VAL A O 1
ATOM 686 N N . GLN A 1 90 ? 15.725 1.283 -16.033 1.00 92.31 90 GLN A N 1
ATOM 687 C CA . GLN A 1 90 ? 16.746 0.269 -16.307 1.00 92.31 90 GLN A CA 1
ATOM 688 C C . GLN A 1 90 ? 16.696 -0.224 -17.766 1.00 92.31 90 GLN A C 1
ATOM 690 O O . GLN A 1 90 ? 17.731 -0.410 -18.411 1.00 92.31 90 GLN A O 1
ATOM 695 N N . GLN A 1 91 ? 15.497 -0.412 -18.324 1.00 90.81 91 GLN A N 1
ATOM 696 C CA . GLN A 1 91 ? 15.310 -0.762 -19.733 1.00 90.81 91 GLN A CA 1
ATOM 697 C C . GLN A 1 91 ? 15.814 0.342 -20.663 1.00 90.81 91 GLN A C 1
ATOM 699 O O . GLN A 1 91 ? 16.519 0.045 -21.628 1.00 90.81 91 GLN A O 1
ATOM 704 N N . GLN A 1 92 ? 15.517 1.609 -20.363 1.00 89.75 92 GLN A N 1
ATOM 705 C CA . GLN A 1 92 ? 16.028 2.741 -21.135 1.00 89.75 92 GLN A CA 1
ATOM 706 C C . GLN A 1 92 ? 17.557 2.824 -21.085 1.00 89.75 92 GLN A C 1
ATOM 708 O O . GLN A 1 92 ? 18.179 3.102 -22.107 1.00 89.75 92 GLN A O 1
ATOM 713 N N . GLN A 1 93 ? 18.187 2.533 -19.944 1.00 88.62 93 GLN A N 1
ATOM 714 C CA . GLN A 1 93 ? 19.649 2.458 -19.852 1.00 88.62 93 GLN A CA 1
ATOM 715 C C . GLN A 1 93 ? 20.229 1.331 -20.721 1.00 88.62 93 GLN A C 1
ATOM 717 O O . GLN A 1 93 ? 21.164 1.574 -21.485 1.00 88.62 93 GLN A O 1
ATOM 722 N N . ARG A 1 94 ? 19.633 0.128 -20.702 1.00 85.06 94 ARG A N 1
ATOM 723 C CA . ARG A 1 94 ? 20.032 -0.964 -21.613 1.00 85.06 94 ARG A CA 1
ATOM 724 C C . ARG A 1 94 ? 19.859 -0.582 -23.083 1.00 85.06 94 ARG A C 1
ATOM 726 O O . ARG A 1 94 ? 20.735 -0.855 -23.899 1.00 85.06 94 ARG A O 1
ATOM 733 N N . GLN A 1 95 ? 18.767 0.098 -23.422 1.00 81.94 95 GLN A N 1
ATOM 734 C CA . GLN A 1 95 ? 18.533 0.603 -24.772 1.00 81.94 95 GLN A CA 1
ATOM 735 C C . GLN A 1 95 ? 19.563 1.666 -25.171 1.00 81.94 95 GLN A C 1
ATOM 737 O O . GLN A 1 95 ? 20.029 1.630 -26.301 1.00 81.94 95 GLN A O 1
ATOM 742 N N . LYS A 1 96 ? 20.011 2.552 -24.268 1.00 78.69 96 LYS A N 1
ATOM 743 C CA . LYS A 1 96 ? 21.089 3.522 -24.559 1.00 78.69 96 LYS A CA 1
ATOM 744 C C . LYS A 1 96 ? 22.391 2.844 -24.994 1.00 78.69 96 LYS A C 1
ATOM 746 O O . LYS A 1 96 ? 23.044 3.346 -25.906 1.00 78.69 96 LYS A O 1
ATOM 751 N N . HIS A 1 97 ? 22.739 1.695 -24.410 1.00 74.38 97 HIS A N 1
ATOM 752 C CA . HIS A 1 97 ? 23.893 0.911 -24.870 1.00 74.38 97 HIS A CA 1
ATOM 753 C C . HIS A 1 97 ? 23.688 0.389 -26.298 1.00 74.38 97 HIS A C 1
ATOM 755 O O . HIS A 1 97 ? 24.616 0.410 -27.103 1.00 74.38 97 HIS A O 1
ATOM 761 N N . LEU A 1 98 ? 22.460 -0.007 -26.642 1.00 70.62 98 LEU A N 1
ATOM 762 C CA . LEU A 1 98 ? 22.108 -0.460 -27.987 1.00 70.62 98 LEU A CA 1
ATOM 763 C C . LEU A 1 98 ? 21.974 0.700 -28.988 1.00 70.62 98 LEU A C 1
ATOM 765 O O . LEU A 1 98 ? 22.332 0.523 -30.142 1.0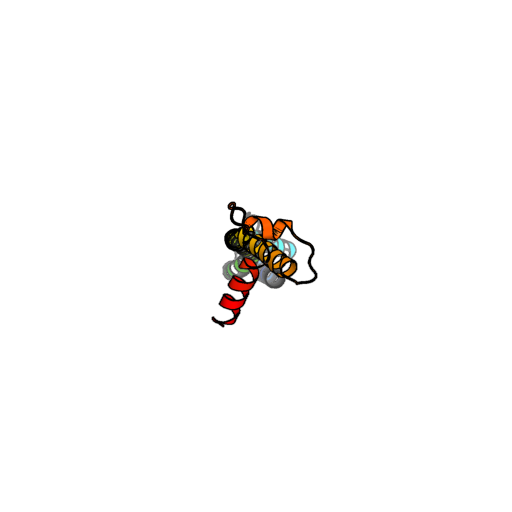0 70.62 98 LEU A O 1
ATOM 769 N N . ILE A 1 99 ? 21.556 1.904 -28.581 1.00 62.41 99 ILE A N 1
ATOM 770 C CA . ILE A 1 99 ? 21.400 3.100 -29.442 1.00 62.41 99 ILE A CA 1
ATOM 771 C C . ILE A 1 99 ? 22.739 3.580 -30.049 1.00 62.41 99 ILE A C 1
ATOM 773 O O . ILE A 1 99 ? 22.746 4.346 -31.016 1.00 62.41 99 ILE A O 1
ATOM 777 N N . ARG A 1 100 ? 23.885 3.019 -29.634 1.00 64.50 100 ARG A N 1
ATOM 778 C CA . ARG A 1 100 ? 25.139 3.068 -30.416 1.00 64.50 100 ARG A CA 1
ATOM 779 C C . ARG A 1 100 ? 25.049 2.391 -31.804 1.00 64.50 100 ARG A C 1
ATOM 781 O O . ARG A 1 100 ? 26.047 2.362 -32.517 1.00 64.50 100 ARG A O 1
ATOM 788 N N . ARG A 1 101 ? 23.867 1.943 -32.264 1.00 66.88 101 ARG A N 1
ATOM 789 C CA . ARG A 1 101 ? 23.622 1.460 -33.641 1.00 66.88 101 ARG A CA 1
ATOM 790 C C . ARG A 1 101 ? 23.817 2.501 -34.753 1.00 66.88 101 ARG A C 1
ATOM 792 O O . ARG A 1 101 ? 23.709 2.133 -35.917 1.00 66.88 101 ARG A O 1
ATOM 799 N N . ARG A 1 102 ? 24.112 3.773 -34.451 1.00 72.75 102 ARG A N 1
ATOM 800 C CA . ARG A 1 102 ? 24.367 4.796 -35.490 1.00 72.75 102 ARG A CA 1
ATOM 801 C C . ARG A 1 102 ? 25.444 4.359 -36.487 1.00 72.75 102 ARG A C 1
ATOM 803 O O . ARG A 1 102 ? 25.265 4.554 -37.682 1.00 72.75 102 ARG A O 1
ATOM 810 N N . VAL A 1 103 ? 26.513 3.727 -35.995 1.00 79.94 103 VAL A N 1
ATOM 811 C CA . VAL A 1 103 ? 27.606 3.225 -36.841 1.00 79.94 103 VAL A CA 1
ATOM 812 C C . VAL A 1 103 ? 27.126 2.092 -37.759 1.00 79.94 103 VAL A C 1
ATOM 814 O O . VAL A 1 103 ? 27.156 2.307 -38.965 1.00 79.94 103 VAL A O 1
ATOM 817 N N . PRO A 1 104 ? 26.594 0.952 -37.266 1.00 85.00 104 PRO A N 1
ATOM 818 C CA . PRO A 1 104 ? 26.141 -0.129 -38.149 1.00 85.00 104 PRO A CA 1
ATOM 819 C C . PRO A 1 104 ? 24.978 0.265 -39.072 1.00 85.00 104 PRO A C 1
ATOM 821 O O . PRO A 1 104 ? 24.902 -0.245 -40.185 1.00 85.00 104 PRO A O 1
ATOM 824 N N . ALA A 1 105 ? 24.097 1.189 -38.667 1.00 86.81 105 ALA A N 1
ATOM 825 C CA . ALA A 1 105 ? 23.058 1.720 -39.553 1.00 86.81 105 ALA A CA 1
ATOM 826 C C . ALA A 1 105 ? 23.659 2.519 -40.724 1.00 86.81 105 ALA A C 1
ATOM 828 O O . ALA A 1 105 ? 23.262 2.318 -41.870 1.00 86.81 105 ALA A O 1
ATOM 829 N N . ALA A 1 106 ? 24.652 3.375 -40.457 1.00 88.50 106 ALA A N 1
ATOM 830 C CA . ALA A 1 106 ? 25.380 4.079 -41.510 1.00 88.50 106 ALA A CA 1
ATOM 831 C C . ALA A 1 106 ? 26.150 3.103 -42.414 1.00 88.50 106 ALA A C 1
ATOM 833 O O . ALA A 1 106 ? 26.121 3.259 -43.633 1.00 88.50 106 ALA A O 1
ATOM 834 N N . THR A 1 107 ? 26.776 2.067 -41.843 1.00 89.00 107 THR A N 1
ATOM 835 C CA . THR A 1 107 ? 27.477 1.029 -42.614 1.00 89.00 107 THR A CA 1
ATOM 836 C C . THR A 1 107 ? 26.523 0.283 -43.540 1.00 89.00 107 THR A C 1
ATOM 838 O O . THR A 1 107 ? 26.848 0.084 -44.705 1.00 89.00 107 THR A O 1
ATOM 841 N N . LEU A 1 108 ? 25.323 -0.069 -43.065 1.00 91.75 108 LEU A N 1
ATOM 842 C CA . LEU A 1 108 ? 24.305 -0.724 -43.886 1.00 91.75 108 LEU A CA 1
ATOM 843 C C . LEU A 1 108 ? 23.912 0.146 -45.087 1.00 91.75 108 LEU A C 1
ATOM 845 O O . LEU A 1 108 ? 23.922 -0.336 -46.216 1.00 91.75 108 LEU A O 1
ATOM 849 N N . ILE A 1 109 ? 23.639 1.434 -44.858 1.00 91.81 109 ILE A N 1
ATOM 850 C CA . ILE A 1 109 ? 23.291 2.387 -45.925 1.00 91.81 109 ILE A CA 1
ATOM 851 C C . ILE A 1 109 ? 24.443 2.516 -46.937 1.00 91.81 109 ILE A C 1
ATOM 853 O O . ILE A 1 109 ? 24.217 2.483 -48.146 1.00 91.81 109 ILE A O 1
ATOM 857 N N . GLN A 1 110 ? 25.686 2.617 -46.459 1.00 90.00 110 GLN A N 1
ATOM 858 C CA . GLN A 1 110 ? 26.872 2.717 -47.315 1.00 90.00 110 GLN A CA 1
ATOM 859 C C . GLN A 1 110 ? 27.107 1.445 -48.140 1.00 90.00 110 GLN A C 1
ATOM 861 O O . GLN A 1 110 ? 27.411 1.537 -49.329 1.00 90.00 110 GLN A O 1
ATOM 866 N N . CYS A 1 111 ? 26.950 0.262 -47.542 1.00 87.81 111 CYS A N 1
ATOM 867 C CA . CYS A 1 111 ? 27.039 -1.018 -48.244 1.00 87.81 111 CYS A CA 1
ATOM 868 C C . CYS A 1 111 ? 25.939 -1.149 -49.301 1.00 87.81 111 CYS A C 1
ATOM 870 O O . CYS A 1 111 ? 26.241 -1.509 -50.434 1.00 87.81 111 CYS A O 1
ATOM 872 N N . MET A 1 112 ? 24.695 -0.784 -48.972 1.00 90.38 112 MET A N 1
ATOM 873 C CA . MET A 1 112 ? 23.589 -0.781 -49.935 1.00 90.38 112 MET A CA 1
ATOM 874 C C . MET A 1 112 ? 23.880 0.127 -51.135 1.00 90.38 112 MET A C 1
ATOM 876 O O . MET A 1 112 ? 23.701 -0.298 -52.275 1.00 90.38 112 MET A O 1
ATOM 880 N N . TRP A 1 113 ? 24.386 1.344 -50.900 1.00 87.75 113 TRP A N 1
ATOM 881 C CA . TRP A 1 113 ? 24.782 2.247 -51.985 1.00 87.75 113 TRP A CA 1
ATOM 882 C C . TRP A 1 113 ? 25.906 1.662 -52.846 1.00 87.75 113 TRP A C 1
ATOM 884 O O . TRP A 1 113 ? 25.839 1.729 -54.070 1.00 87.75 113 TRP A O 1
ATOM 894 N N . ARG A 1 114 ? 26.926 1.058 -52.226 1.00 84.06 114 ARG A N 1
ATOM 895 C CA . ARG A 1 114 ? 28.034 0.415 -52.949 1.00 84.06 114 ARG A CA 1
ATOM 896 C C . ARG A 1 114 ? 27.558 -0.752 -53.816 1.00 84.06 114 ARG A C 1
ATOM 898 O O . ARG A 1 114 ? 28.007 -0.853 -54.952 1.00 84.06 114 ARG A O 1
ATOM 905 N N . CYS A 1 115 ? 26.629 -1.576 -53.326 1.00 83.69 115 CYS A N 1
ATOM 906 C CA . CYS A 1 115 ? 26.024 -2.648 -54.121 1.00 83.69 115 CYS A CA 1
ATOM 907 C C . CYS A 1 115 ? 25.221 -2.091 -55.307 1.00 83.69 115 CYS A C 1
ATOM 909 O O . CYS A 1 115 ? 25.357 -2.587 -56.419 1.00 83.69 115 CYS A O 1
ATOM 911 N N . TYR A 1 116 ? 24.436 -1.027 -55.097 1.00 84.00 116 TYR A N 1
ATOM 912 C CA . TYR A 1 116 ? 23.690 -0.363 -56.172 1.00 84.00 116 TYR A CA 1
ATOM 913 C C . TYR A 1 116 ? 24.610 0.281 -57.226 1.00 84.00 116 TYR A C 1
ATOM 915 O O . TYR A 1 116 ? 24.388 0.145 -58.426 1.00 84.00 116 TYR A O 1
ATOM 923 N N . ALA A 1 117 ? 25.676 0.962 -56.796 1.00 80.56 117 ALA A N 1
ATOM 924 C CA . ALA A 1 117 ? 26.654 1.592 -57.686 1.00 80.56 117 ALA A CA 1
ATOM 925 C C . ALA A 1 117 ? 27.505 0.582 -58.482 1.00 80.56 117 ALA A C 1
ATOM 927 O O . ALA A 1 117 ? 28.161 0.975 -59.448 1.00 80.56 117 ALA A O 1
ATOM 928 N N . ALA A 1 118 ? 27.493 -0.694 -58.082 1.00 78.19 118 ALA A N 1
ATOM 929 C CA . ALA A 1 118 ? 28.160 -1.781 -58.788 1.00 78.19 118 ALA A CA 1
ATOM 930 C C . ALA A 1 118 ? 27.322 -2.427 -59.900 1.00 78.19 118 ALA A C 1
ATOM 932 O O . ALA A 1 118 ? 27.860 -3.215 -60.679 1.00 78.19 118 ALA A O 1
ATOM 933 N N . ASP A 1 119 ? 26.038 -2.078 -60.021 1.00 81.62 119 ASP A N 1
ATOM 934 C CA . ASP A 1 119 ? 25.222 -2.506 -61.155 1.00 81.62 119 ASP A CA 1
ATOM 935 C C . ASP A 1 119 ? 25.762 -1.913 -62.472 1.00 81.62 119 ASP A C 1
ATOM 937 O O . ASP A 1 119 ? 26.110 -0.734 -62.554 1.00 81.62 119 ASP A O 1
ATOM 941 N N . LYS A 1 120 ? 25.786 -2.722 -63.539 1.00 68.25 120 LYS A N 1
ATOM 942 C CA . LYS A 1 120 ? 26.295 -2.356 -64.874 1.00 68.25 120 LYS A CA 1
ATOM 943 C C . LYS A 1 120 ? 25.532 -1.193 -65.511 1.00 68.25 120 LYS A C 1
ATOM 945 O O . LYS A 1 120 ? 26.059 -0.545 -66.410 1.00 68.25 120 LYS A O 1
ATOM 950 N N . LYS A 1 121 ? 24.294 -0.945 -65.076 1.00 73.94 121 LYS A N 1
ATOM 951 C CA . LYS A 1 121 ? 23.464 0.182 -65.533 1.00 73.94 121 LYS A CA 1
ATOM 952 C C . LYS A 1 121 ? 23.731 1.481 -64.768 1.00 73.94 121 LYS A C 1
ATOM 954 O O . LYS A 1 121 ? 23.204 2.524 -65.148 1.00 73.94 121 LYS A O 1
ATOM 959 N N . SER A 1 122 ? 24.519 1.436 -63.695 1.00 70.25 122 SER A N 1
ATOM 960 C CA . SER A 1 122 ? 24.774 2.591 -62.840 1.00 70.25 122 SER A CA 1
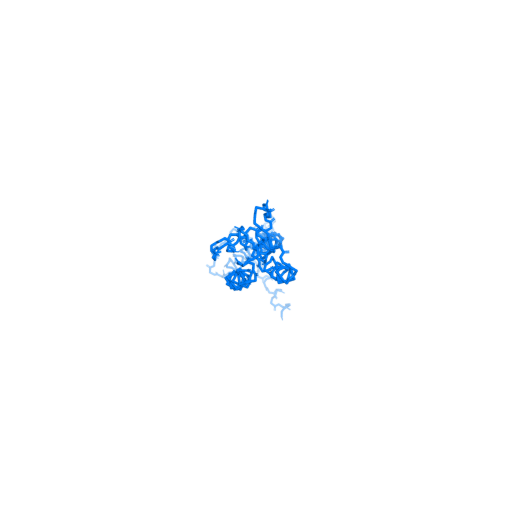ATOM 961 C C . SER A 1 122 ? 25.857 3.496 -63.431 1.00 70.25 122 SER A C 1
ATOM 963 O O . SER A 1 122 ? 26.971 3.066 -63.716 1.00 70.25 122 SER A O 1
ATOM 965 N N . THR A 1 123 ? 25.555 4.785 -63.584 1.00 73.31 123 THR A N 1
ATOM 966 C CA . THR A 1 123 ? 26.459 5.813 -64.138 1.00 73.31 123 THR A CA 1
ATOM 967 C C . THR A 1 123 ? 27.337 6.486 -63.073 1.00 73.31 123 THR A C 1
ATOM 969 O O . THR A 1 123 ? 27.913 7.550 -63.306 1.00 73.31 123 THR A O 1
ATOM 972 N N . SER A 1 124 ? 27.462 5.893 -61.881 1.00 68.75 124 SER A N 1
ATOM 973 C CA . SER A 1 124 ? 28.172 6.492 -60.743 1.00 68.75 124 SER A CA 1
ATOM 974 C C . SER A 1 124 ? 29.700 6.362 -60.860 1.00 68.75 124 SER A C 1
ATOM 976 O O . SER A 1 124 ? 30.338 5.565 -60.172 1.00 68.75 124 SER A O 1
ATOM 978 N N . VAL A 1 125 ? 30.314 7.184 -61.718 1.00 68.00 125 VAL A N 1
ATOM 979 C CA . VAL A 1 125 ? 31.775 7.210 -61.954 1.00 68.00 125 VAL A CA 1
ATOM 980 C C . VAL A 1 125 ? 32.562 7.639 -60.702 1.00 68.00 125 VAL A C 1
ATOM 982 O O . VAL A 1 125 ? 33.668 7.157 -60.462 1.00 68.00 125 VAL A O 1
ATOM 985 N N . ALA A 1 126 ? 31.979 8.501 -59.860 1.00 74.75 126 ALA A N 1
ATOM 986 C CA . ALA A 1 126 ? 32.615 9.011 -58.642 1.00 74.75 126 ALA A CA 1
ATOM 987 C C . ALA A 1 126 ? 32.904 7.913 -57.600 1.00 74.75 126 ALA A C 1
ATOM 989 O O . ALA A 1 126 ? 33.930 7.969 -56.924 1.00 74.75 126 ALA A O 1
ATOM 990 N N . THR A 1 127 ? 32.045 6.890 -57.506 1.00 75.19 127 THR A N 1
ATOM 991 C CA . THR A 1 127 ? 32.210 5.777 -56.551 1.00 75.19 127 THR A CA 1
ATOM 992 C C . THR A 1 127 ? 33.471 4.955 -56.845 1.00 75.19 127 THR A C 1
ATOM 994 O O . THR A 1 127 ? 34.161 4.510 -55.930 1.00 75.19 127 THR A O 1
ATOM 997 N N . TRP A 1 128 ? 33.815 4.807 -58.125 1.00 69.44 128 TRP A N 1
ATOM 998 C CA . TRP A 1 128 ? 34.958 4.019 -58.592 1.00 69.44 128 TRP A CA 1
ATOM 999 C C . TRP A 1 128 ? 36.275 4.802 -58.623 1.00 69.44 128 TRP A C 1
ATOM 1001 O O . TRP A 1 128 ? 37.348 4.202 -58.652 1.00 69.44 128 TRP A O 1
ATOM 1011 N N . ASN A 1 129 ? 36.212 6.135 -58.564 1.00 76.62 129 ASN A N 1
ATOM 1012 C CA . ASN A 1 129 ? 37.387 7.002 -58.655 1.00 76.62 129 ASN A CA 1
ATOM 1013 C C . ASN A 1 129 ? 38.336 6.864 -57.447 1.00 76.62 129 ASN A C 1
ATOM 1015 O O . ASN A 1 129 ? 39.526 7.119 -57.570 1.00 76.62 129 ASN A O 1
ATOM 1019 N N . ILE A 1 130 ? 37.826 6.398 -56.301 1.00 70.56 130 ILE A N 1
ATOM 1020 C CA . ILE A 1 130 ? 38.604 6.131 -55.076 1.00 70.56 130 ILE A CA 1
ATOM 1021 C C . ILE A 1 130 ? 39.542 4.924 -55.246 1.00 70.56 130 ILE A C 1
ATOM 1023 O O . ILE A 1 130 ? 40.603 4.867 -54.635 1.00 70.56 130 ILE A O 1
ATOM 1027 N N . TYR A 1 131 ? 39.156 3.959 -56.084 1.00 68.25 131 TYR A N 1
ATOM 1028 C CA . TYR A 1 131 ? 39.922 2.736 -56.342 1.00 68.25 131 TYR A CA 1
ATOM 1029 C C . TYR A 1 131 ? 40.810 2.850 -57.581 1.00 68.25 131 TYR A C 1
ATOM 1031 O O . TYR A 1 131 ? 41.506 1.897 -57.932 1.00 68.25 131 TYR A O 1
ATOM 1039 N N . ARG A 1 132 ? 40.776 3.998 -58.268 1.00 61.50 132 ARG A N 1
ATOM 1040 C CA . ARG A 1 132 ? 41.640 4.251 -59.411 1.00 61.50 132 ARG A CA 1
ATOM 1041 C C . ARG A 1 132 ? 43.042 4.568 -58.867 1.00 61.50 132 ARG A C 1
ATOM 1043 O O . ARG A 1 132 ? 43.187 5.563 -58.158 1.00 61.50 132 ARG A O 1
ATOM 1050 N N . PRO A 1 133 ? 44.069 3.746 -59.148 1.00 57.25 133 PRO A N 1
ATOM 1051 C CA . PRO A 1 133 ? 45.429 4.071 -58.744 1.00 57.25 133 PRO A CA 1
ATOM 1052 C C . PRO A 1 133 ? 45.825 5.419 -59.356 1.00 57.25 133 PRO A C 1
ATOM 1054 O O . PRO A 1 133 ? 45.502 5.714 -60.506 1.00 57.25 133 PRO A O 1
ATOM 1057 N N . GLN A 1 134 ? 46.514 6.249 -58.573 1.00 57.97 134 GLN A N 1
ATOM 1058 C CA . GLN A 1 134 ? 46.925 7.605 -58.965 1.00 57.97 134 GLN A CA 1
ATOM 1059 C C . GLN A 1 134 ? 47.967 7.615 -60.097 1.00 57.97 134 GLN A C 1
ATOM 1061 O O . GLN A 1 134 ? 48.333 8.670 -60.608 1.00 57.97 134 GLN A O 1
ATOM 1066 N N . THR A 1 135 ? 48.421 6.434 -60.514 1.00 48.75 135 THR A N 1
ATOM 1067 C CA . THR A 1 135 ? 49.269 6.216 -61.675 1.00 48.75 135 THR A CA 1
ATOM 1068 C C . THR A 1 135 ? 48.414 5.881 -62.894 1.00 48.75 135 THR A C 1
ATOM 1070 O O . THR A 1 135 ? 47.672 4.904 -62.946 1.00 48.75 135 THR A O 1
ATOM 1073 N N . PHE A 1 136 ? 48.522 6.764 -63.877 1.00 52.34 136 PHE A N 1
ATOM 1074 C CA . PHE A 1 136 ? 47.834 6.777 -65.158 1.00 52.34 136 PHE A CA 1
ATOM 1075 C C . PHE A 1 136 ? 48.032 5.457 -65.931 1.00 52.34 136 PHE A C 1
ATOM 1077 O O . PHE A 1 136 ? 49.000 5.315 -66.666 1.00 52.34 136 PHE A O 1
ATOM 1084 N N . VAL A 1 137 ? 47.127 4.484 -65.782 1.00 49.22 137 VAL A N 1
ATOM 1085 C CA . VAL A 1 137 ? 46.991 3.352 -66.715 1.00 49.22 137 VAL A CA 1
ATOM 1086 C C . VAL A 1 137 ? 45.519 2.923 -66.770 1.00 49.22 137 VAL A C 1
ATOM 1088 O O . VAL A 1 137 ? 44.832 2.906 -65.753 1.00 49.22 137 VAL A O 1
ATOM 1091 N N . GLU A 1 138 ? 45.023 2.659 -67.975 1.00 44.69 138 GLU A N 1
ATOM 1092 C CA . GLU A 1 138 ? 43.611 2.612 -68.383 1.00 44.69 138 GLU A CA 1
ATOM 1093 C C . GLU A 1 138 ? 42.563 2.055 -67.382 1.00 44.69 138 GLU A C 1
ATOM 1095 O O . GLU A 1 138 ? 42.712 0.967 -66.820 1.00 44.69 138 GLU A O 1
ATOM 1100 N N . PRO A 1 139 ? 41.403 2.728 -67.238 1.00 46.38 139 PRO A N 1
ATOM 1101 C CA . PRO A 1 139 ? 40.445 2.478 -66.157 1.00 46.38 139 PRO A CA 1
ATOM 1102 C C . PRO A 1 139 ? 39.536 1.244 -66.298 1.00 46.38 139 PRO A C 1
ATOM 1104 O O . PRO A 1 139 ? 38.719 1.007 -65.411 1.00 46.38 139 PRO A O 1
ATOM 1107 N N . VAL A 1 140 ? 39.632 0.457 -67.373 1.00 52.16 140 VAL A N 1
ATOM 1108 C CA . VAL A 1 140 ? 38.644 -0.605 -67.670 1.00 52.16 140 VAL A CA 1
ATOM 1109 C C . VAL A 1 140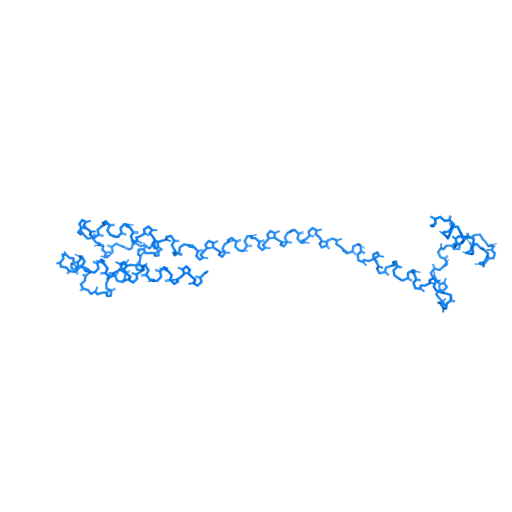 ? 39.144 -2.014 -67.314 1.00 52.16 140 VAL A C 1
ATOM 1111 O O . VAL A 1 140 ? 38.337 -2.893 -67.005 1.00 52.16 140 VAL A O 1
ATOM 1114 N N . LEU A 1 141 ? 40.460 -2.255 -67.285 1.00 47.59 141 LEU A N 1
ATOM 1115 C CA . LEU A 1 141 ? 41.001 -3.615 -67.126 1.00 47.59 141 LEU A CA 1
ATOM 1116 C C . LEU A 1 141 ? 41.153 -4.074 -65.665 1.00 47.59 141 LEU A C 1
ATOM 1118 O O . LEU A 1 141 ? 40.920 -5.243 -65.358 1.00 47.59 141 LEU A O 1
ATOM 1122 N N . VAL A 1 142 ? 41.503 -3.171 -64.744 1.00 51.12 142 VAL A N 1
ATOM 1123 C CA . VAL A 1 142 ? 41.773 -3.525 -63.334 1.00 51.12 142 VAL A CA 1
ATOM 1124 C C . VAL A 1 142 ? 40.486 -3.893 -62.584 1.00 51.12 142 VAL A C 1
ATOM 1126 O O . VAL A 1 142 ? 40.475 -4.814 -61.768 1.00 51.12 142 VAL A O 1
ATOM 1129 N N . CYS A 1 143 ? 39.369 -3.245 -62.926 1.00 46.28 143 CYS A N 1
ATOM 1130 C CA . CYS A 1 143 ? 38.073 -3.479 -62.287 1.00 46.28 143 CYS A CA 1
ATOM 1131 C C . CYS A 1 143 ? 37.487 -4.866 -62.631 1.00 46.28 143 CYS A C 1
ATOM 1133 O O . CYS A 1 143 ? 36.917 -5.533 -61.770 1.00 46.28 143 CYS A O 1
ATOM 1135 N N . LYS A 1 144 ? 37.728 -5.374 -63.852 1.00 48.16 144 LYS A N 1
ATOM 1136 C CA . LYS A 1 144 ? 37.358 -6.751 -64.237 1.00 48.16 144 LYS A CA 1
ATOM 1137 C C . LYS A 1 144 ? 38.126 -7.820 -63.452 1.00 48.16 144 LYS A C 1
ATOM 1139 O O . LYS A 1 144 ? 37.572 -8.884 -63.191 1.00 48.16 144 LYS A O 1
ATOM 1144 N N . ARG A 1 145 ? 39.379 -7.558 -63.063 1.00 43.31 145 ARG A N 1
ATOM 1145 C CA . ARG A 1 145 ? 40.242 -8.562 -62.418 1.00 43.31 145 ARG A CA 1
ATOM 1146 C C . ARG A 1 145 ? 39.900 -8.795 -60.944 1.00 43.31 145 ARG A C 1
ATOM 1148 O O . ARG A 1 145 ? 40.003 -9.921 -60.475 1.00 43.31 145 ARG A O 1
ATOM 1155 N N . LEU A 1 146 ? 39.446 -7.759 -60.238 1.00 49.81 146 LEU A N 1
ATOM 1156 C CA . LEU A 1 146 ? 39.021 -7.866 -58.837 1.00 49.81 146 LEU A CA 1
ATOM 1157 C C . LEU A 1 146 ? 37.628 -8.498 -58.686 1.00 49.81 146 LEU A C 1
ATOM 1159 O O . LEU A 1 146 ? 37.406 -9.228 -57.726 1.00 49.81 146 LEU A O 1
ATOM 1163 N N . PHE A 1 147 ? 36.724 -8.295 -59.651 1.00 48.34 147 PHE A N 1
ATOM 1164 C CA . PHE A 1 147 ? 35.411 -8.951 -59.649 1.00 48.34 147 PHE A CA 1
ATOM 1165 C C . PHE A 1 147 ? 35.516 -10.463 -59.931 1.00 48.34 147 PHE A C 1
ATOM 1167 O O . PHE A 1 147 ? 34.857 -11.257 -59.270 1.00 48.34 147 PHE A O 1
ATOM 1174 N N . TYR A 1 148 ? 36.415 -10.882 -60.834 1.00 45.88 148 TYR A N 1
ATOM 1175 C CA . TYR A 1 148 ? 36.679 -12.308 -61.097 1.00 45.88 148 TYR A CA 1
ATOM 1176 C C . TYR A 1 148 ? 37.330 -13.048 -59.918 1.00 45.88 148 TYR A C 1
ATOM 1178 O O . TYR A 1 148 ? 37.119 -14.244 -59.762 1.00 45.88 148 TYR A O 1
ATOM 1186 N N . LEU A 1 149 ? 38.117 -12.360 -59.085 1.00 44.53 149 LEU A N 1
ATOM 1187 C CA . LEU A 1 149 ? 38.741 -12.971 -57.905 1.00 44.53 149 LEU A CA 1
ATOM 1188 C C . LEU A 1 149 ? 37.751 -13.191 -56.752 1.00 44.53 149 LEU A C 1
ATOM 1190 O O . LEU A 1 149 ? 37.979 -14.070 -55.929 1.00 44.53 149 LEU A O 1
ATOM 1194 N N . TYR A 1 150 ? 36.655 -12.428 -56.700 1.00 43.34 150 TYR A N 1
ATOM 1195 C CA . TYR A 1 150 ? 35.604 -12.598 -55.693 1.00 43.34 150 TYR A CA 1
ATOM 1196 C C . TYR A 1 150 ? 34.659 -13.766 -56.022 1.00 43.34 150 TYR A C 1
ATOM 1198 O O . TYR A 1 150 ? 34.313 -14.530 -55.130 1.00 43.34 150 TYR A O 1
ATOM 1206 N N . GLU A 1 151 ? 34.329 -13.969 -57.302 1.00 45.81 151 GLU A N 1
ATOM 1207 C CA . GLU A 1 151 ? 33.560 -15.137 -57.780 1.00 45.81 151 GLU A CA 1
ATOM 1208 C C . GLU A 1 151 ? 34.337 -16.467 -57.694 1.00 45.81 151 GLU A C 1
ATOM 1210 O O . GLU A 1 151 ? 33.737 -17.527 -57.788 1.00 45.81 151 GLU A O 1
ATOM 1215 N N . PHE A 1 152 ? 35.665 -16.444 -57.515 1.00 37.62 152 PHE A N 1
ATOM 1216 C CA . PHE A 1 152 ? 36.483 -17.662 -57.374 1.00 37.62 152 PHE A CA 1
ATOM 1217 C C . PHE A 1 152 ? 36.682 -18.103 -55.909 1.00 37.62 152 PHE A C 1
ATOM 1219 O O . PHE A 1 152 ? 37.275 -19.149 -55.659 1.00 37.62 152 PHE A O 1
ATOM 1226 N N . PHE A 1 153 ? 36.240 -17.299 -54.933 1.00 36.44 153 PHE A N 1
ATOM 1227 C CA . PHE A 1 153 ? 36.411 -17.574 -53.496 1.00 36.44 153 PHE A CA 1
ATOM 1228 C C . PHE A 1 153 ? 35.080 -17.812 -52.754 1.00 36.44 153 PHE A C 1
ATOM 1230 O O . PHE A 1 153 ? 35.054 -17.844 -51.522 1.00 36.44 153 PHE A O 1
ATOM 1237 N N . LEU A 1 154 ? 33.992 -17.984 -53.509 1.00 37.56 154 LEU A N 1
ATOM 1238 C CA . LEU A 1 154 ? 32.665 -18.435 -53.080 1.00 37.56 154 LEU A CA 1
ATOM 1239 C C . LEU A 1 154 ? 32.369 -19.776 -53.759 1.00 37.56 154 LEU A C 1
ATOM 1241 O O . LEU A 1 154 ? 31.764 -20.636 -53.084 1.00 37.56 154 LEU A O 1
#